Protein AF-A0A210PYS2-F1 (afdb_monomer_lite)

Organism: Mizuhopecten yessoensis (NCBI:txid6573)

Radius of gyration: 38.22 Å; chains: 1; bounding box: 106×31×120 Å

Secondary structure (DSSP, 8-state):
-----------------------HHHHHHHHHHHHHHHHHHHHHHHHHHHHHHHHHHHHHHHHHT------SSHHHHHHHHHHHHHHHHHHHHHHHHHTT-HHHHHHHHHHHHHHHHHHHHHHHHHHHH-HHHHHHHHT-----GGGHHHHHHHHHHHHHHHHHHHHHTS--

Sequence (172 aa):
MSEEEPVEREATVSNESSANSLTTEDALSLFSSRLESVLKRQKFGIFKEIDAKLQAHDELVAENSKSDFKNQFQSNEKQVKFNSDRIVELKRAVALVEEGNRQCATEKLEACVAALGERNKIVKIADRHGWDTVGGYLDDPIADDAEDSVRLRRAEARAIRSRKVKGTGRTE

Foldseek 3Di:
DDDDDDDDDPDPPPPPPPDPPCDPVNVVVVVVVVVVVVVVVVVVVVVVVVVVVVVVLVVLLVVLPDDPDDDPDVLVVVVSVLVSVLVSLLVVLVVCVVVVVPVVSVVSVVVSVVSVVVVVVLVVLCVVQNPQLSVQLVPDPDDDPVCSVVSSVRSSVVSVVVVVVVVVVPDD

pLDDT: mean 81.6, std 18.01, range [36.28, 97.75]

Structure (mmCIF, N/CA/C/O backbone):
data_AF-A0A210PYS2-F1
#
_entry.id   AF-A0A210PYS2-F1
#
loop_
_atom_site.group_PDB
_atom_site.id
_atom_site.type_symbol
_atom_site.label_atom_id
_atom_site.label_alt_id
_atom_site.label_comp_id
_atom_site.label_asym_id
_atom_site.label_entity_id
_atom_site.label_seq_id
_atom_site.pdbx_PDB_ins_code
_atom_site.Cartn_x
_atom_site.Cartn_y
_atom_site.Cartn_z
_atom_site.occupancy
_atom_site.B_iso_or_equiv
_atom_site.auth_seq_id
_atom_site.auth_comp_id
_atom_site.auth_asym_id
_atom_site.auth_atom_id
_atom_site.pdbx_PDB_model_num
ATOM 1 N N . MET A 1 1 ? -64.227 15.984 95.722 1.00 44.38 1 MET A N 1
ATOM 2 C CA . MET A 1 1 ? -64.125 15.598 94.302 1.00 44.38 1 MET A CA 1
ATOM 3 C C . MET A 1 1 ? -63.925 16.877 93.520 1.00 44.38 1 MET A C 1
ATOM 5 O O . MET A 1 1 ? -64.871 17.637 93.377 1.00 44.38 1 MET A O 1
ATOM 9 N N . SER A 1 2 ? -62.683 17.143 93.136 1.00 47.28 2 SER A N 1
ATOM 10 C CA . SER A 1 2 ? -62.308 18.180 92.176 1.00 47.28 2 SER A CA 1
ATOM 11 C C . SER A 1 2 ? -61.232 17.541 91.311 1.00 47.28 2 SER A C 1
ATOM 13 O O . SER A 1 2 ? -60.294 16.950 91.847 1.00 47.28 2 SER A O 1
ATOM 15 N N . GLU A 1 3 ? -61.508 17.534 90.016 1.00 42.75 3 GLU A N 1
ATOM 16 C CA . GLU A 1 3 ? -60.801 16.818 88.961 1.00 42.75 3 GLU A CA 1
ATOM 17 C C . GLU A 1 3 ? -59.448 17.465 88.636 1.00 42.75 3 GLU A C 1
ATOM 19 O O . GLU A 1 3 ? -59.190 18.622 88.970 1.00 42.75 3 GLU A O 1
ATOM 24 N N . GLU A 1 4 ? -58.582 16.647 88.044 1.00 47.41 4 GLU A N 1
ATOM 25 C CA . GLU A 1 4 ? -57.202 16.913 87.644 1.00 47.41 4 GLU A CA 1
ATOM 26 C C . GLU A 1 4 ? -57.071 18.009 86.573 1.00 47.41 4 GLU A C 1
ATOM 28 O O . GLU A 1 4 ? -57.917 18.127 85.694 1.00 47.41 4 GLU A O 1
ATOM 33 N N . GLU A 1 5 ? -55.916 18.677 86.539 1.00 46.53 5 GLU A N 1
ATOM 34 C CA . GLU A 1 5 ? -55.239 18.934 85.262 1.00 46.53 5 GLU A CA 1
ATOM 35 C C . GLU A 1 5 ? -53.773 18.483 85.374 1.00 46.53 5 GLU A C 1
ATOM 37 O O . GLU A 1 5 ? -53.036 19.001 86.222 1.00 46.53 5 GLU A O 1
ATOM 42 N N . PRO A 1 6 ? -53.309 17.529 84.547 1.00 46.69 6 PRO A N 1
ATOM 43 C CA . PRO A 1 6 ? -51.893 17.262 84.391 1.00 46.69 6 PRO A CA 1
ATOM 44 C C . PRO A 1 6 ? -51.321 18.177 83.302 1.00 46.69 6 PRO A C 1
ATOM 46 O O . PRO A 1 6 ? -51.793 18.222 82.171 1.00 46.69 6 PRO A O 1
ATOM 49 N N . VAL A 1 7 ? -50.256 18.895 83.650 1.00 51.31 7 VAL A N 1
ATOM 50 C CA . VAL A 1 7 ? -49.446 19.676 82.710 1.00 51.31 7 VAL A CA 1
ATOM 51 C C . VAL A 1 7 ? -48.726 18.710 81.764 1.00 51.31 7 VAL A C 1
ATOM 53 O O . VAL A 1 7 ? -47.736 18.082 82.150 1.00 51.31 7 VAL A O 1
ATOM 56 N N . GLU A 1 8 ? -49.203 18.591 80.525 1.00 43.38 8 GLU A N 1
ATOM 57 C CA . GLU A 1 8 ? -48.472 17.917 79.451 1.00 43.38 8 GLU A CA 1
ATOM 58 C C . GLU A 1 8 ? -47.222 18.734 79.100 1.00 43.38 8 GLU A C 1
ATOM 60 O O . GLU A 1 8 ? -47.281 19.848 78.580 1.00 43.38 8 GLU A O 1
ATOM 65 N N . ARG A 1 9 ? -46.051 18.181 79.426 1.00 47.97 9 ARG A N 1
ATOM 66 C CA . ARG A 1 9 ? -44.770 18.678 78.927 1.00 47.97 9 ARG A CA 1
ATOM 67 C C . ARG A 1 9 ? -44.599 18.169 77.501 1.00 47.97 9 ARG A C 1
ATOM 69 O O . ARG A 1 9 ? -44.377 16.975 77.309 1.00 47.97 9 ARG A O 1
ATOM 76 N N . GLU A 1 10 ? -44.656 19.072 76.527 1.00 43.66 10 GLU A N 1
ATOM 77 C CA . GLU A 1 10 ? -44.205 18.796 75.164 1.00 43.66 10 GLU A CA 1
ATOM 78 C C . GLU A 1 10 ? -42.731 18.371 75.202 1.00 43.66 10 GLU A C 1
ATOM 80 O O . GLU A 1 10 ? -41.823 19.168 75.447 1.00 43.66 10 GLU A O 1
ATOM 85 N N . ALA A 1 11 ? -42.489 17.079 74.988 1.00 42.66 11 ALA A N 1
ATOM 86 C CA . ALA A 1 11 ? -41.168 16.584 74.663 1.00 42.66 11 ALA A CA 1
ATOM 87 C C . ALA A 1 11 ? -40.847 17.048 73.240 1.00 42.66 11 ALA A C 1
ATOM 89 O O . ALA A 1 11 ? -41.311 16.467 72.258 1.00 42.66 11 ALA A O 1
ATOM 90 N N . THR A 1 12 ? -40.040 18.100 73.130 1.00 44.28 12 THR A N 1
ATOM 91 C CA . THR A 1 12 ? -39.340 18.442 71.897 1.00 44.28 12 THR A CA 1
ATOM 92 C C . THR A 1 12 ? -38.366 17.312 71.572 1.00 44.28 12 THR A C 1
ATOM 94 O O . THR A 1 12 ? -37.205 17.300 71.977 1.00 44.28 12 THR A O 1
ATOM 97 N N . VAL A 1 13 ? -38.854 16.309 70.843 1.00 43.25 13 VAL A N 1
ATOM 98 C CA . VAL A 1 13 ? -37.995 15.344 70.163 1.00 43.25 13 VAL A CA 1
ATOM 99 C C . VAL A 1 13 ? -37.402 16.075 68.968 1.00 43.25 13 VAL A C 1
ATOM 101 O O . VAL A 1 13 ? -37.969 16.102 67.876 1.00 43.25 13 VAL A O 1
ATOM 104 N N . SER A 1 14 ? -36.257 16.711 69.202 1.00 46.75 14 SER A N 1
ATOM 105 C CA . SER A 1 14 ? -35.332 17.121 68.153 1.00 46.75 14 SER A CA 1
ATOM 106 C C . SER A 1 14 ? -34.875 15.858 67.429 1.00 46.75 14 SER A C 1
ATOM 108 O O . SER A 1 14 ? -33.902 15.213 67.815 1.00 46.75 14 SER A O 1
ATOM 110 N N . ASN A 1 15 ? -35.637 15.451 66.416 1.00 48.78 15 ASN A N 1
ATOM 111 C CA . ASN A 1 15 ? -35.249 14.370 65.533 1.00 48.78 15 ASN A CA 1
ATOM 112 C C . ASN A 1 15 ? -34.166 14.921 64.603 1.00 48.78 15 ASN A C 1
ATOM 114 O O . ASN A 1 15 ? -34.457 15.463 63.537 1.00 48.78 15 ASN A O 1
ATOM 118 N N . GLU A 1 16 ? -32.911 14.815 65.037 1.00 52.03 16 GLU A N 1
ATOM 119 C CA . GLU A 1 16 ? -31.739 14.924 64.174 1.00 52.03 16 GLU A CA 1
ATOM 120 C C . GLU A 1 16 ? -31.751 13.756 63.175 1.00 52.03 16 GLU A C 1
ATOM 122 O O . GLU A 1 16 ? -30.951 12.824 63.243 1.00 52.03 16 GLU A O 1
ATOM 127 N N . SER A 1 17 ? -32.673 13.780 62.210 1.00 48.03 17 SER A N 1
ATOM 128 C CA . SER A 1 17 ? -32.525 12.973 61.008 1.00 48.03 17 SER A CA 1
ATOM 129 C C . SER A 1 17 ? -31.540 13.703 60.106 1.00 48.03 17 SER A C 1
ATOM 131 O O . SER A 1 17 ? -31.921 14.462 59.212 1.00 48.03 17 SER A O 1
ATOM 133 N N . SER A 1 18 ? -30.257 13.474 60.380 1.00 53.44 18 SER A N 1
ATOM 134 C CA . SER A 1 18 ? -29.151 13.681 59.449 1.00 53.44 18 SER A CA 1
ATOM 135 C C . SER A 1 18 ? -29.366 12.769 58.233 1.00 53.44 18 SER A C 1
ATOM 137 O O . SER A 1 18 ? -28.759 11.712 58.078 1.00 53.44 18 SER A O 1
ATOM 139 N N . ALA A 1 19 ? -30.343 13.127 57.406 1.00 54.53 19 ALA A N 1
ATOM 140 C CA . ALA A 1 19 ? -30.549 12.560 56.095 1.00 54.53 19 ALA A CA 1
ATOM 141 C C . ALA A 1 19 ? -29.813 13.491 55.139 1.00 54.53 19 ALA A C 1
ATOM 143 O O . ALA A 1 19 ? -30.296 14.579 54.833 1.00 54.53 19 ALA A O 1
ATOM 144 N N . ASN A 1 20 ? -28.620 13.077 54.708 1.00 63.84 20 ASN A N 1
ATOM 145 C CA . ASN A 1 20 ? -27.932 13.664 53.565 1.00 63.84 20 ASN A CA 1
ATOM 146 C C . ASN A 1 20 ? -28.890 13.632 52.363 1.00 63.84 20 ASN A C 1
ATOM 148 O O . ASN A 1 20 ? -28.969 12.635 51.645 1.00 63.84 20 ASN A O 1
ATOM 152 N N . SER A 1 21 ? -29.669 14.700 52.185 1.00 70.94 21 SER A N 1
ATOM 153 C CA . SER A 1 21 ? -30.527 14.895 51.026 1.00 70.94 21 SER A CA 1
ATOM 154 C C . SER A 1 21 ? -29.605 15.131 49.843 1.00 70.94 21 SER A C 1
ATOM 156 O O . SER A 1 21 ? -29.125 16.246 49.661 1.00 70.94 21 SER A O 1
ATOM 158 N N . LEU A 1 22 ? -29.327 14.069 49.084 1.00 77.19 22 LEU A N 1
ATOM 159 C CA . LEU A 1 22 ? -28.526 14.128 47.868 1.00 77.19 22 LEU A CA 1
ATOM 160 C C . LEU A 1 22 ? -29.072 15.253 46.984 1.00 77.19 22 LEU A C 1
ATOM 162 O O . LEU A 1 22 ? -30.218 15.191 46.526 1.00 77.19 22 LEU A O 1
ATOM 166 N N . THR A 1 23 ? -28.286 16.309 46.804 1.00 91.44 23 THR A N 1
ATOM 167 C CA . THR A 1 23 ? -28.742 17.469 46.047 1.00 91.44 23 THR A CA 1
ATOM 168 C C . THR A 1 23 ? -28.691 17.161 44.554 1.00 91.44 23 THR A C 1
ATOM 170 O O . THR A 1 23 ? -27.990 16.256 44.090 1.00 91.44 23 THR A O 1
ATOM 173 N N . THR A 1 24 ? -29.423 17.935 43.757 1.00 90.62 24 THR A N 1
ATOM 174 C CA . THR A 1 24 ? -29.302 17.876 42.295 1.00 90.62 24 THR A CA 1
ATOM 175 C C . THR A 1 24 ? -27.870 18.150 41.834 1.00 90.62 24 THR A C 1
ATOM 177 O O . THR A 1 24 ? -27.430 17.596 40.832 1.00 90.62 24 THR A O 1
ATOM 180 N N . GLU A 1 25 ? -27.128 18.970 42.579 1.00 92.62 25 GLU A N 1
ATOM 181 C CA . GLU A 1 25 ? -25.733 19.296 42.296 1.00 92.62 25 GLU A CA 1
ATOM 182 C C . GLU A 1 25 ? -24.797 18.111 42.574 1.00 92.62 25 GLU A C 1
ATOM 184 O O . GLU A 1 25 ? -23.953 17.790 41.733 1.00 92.62 25 GLU A O 1
ATOM 189 N N . ASP A 1 26 ? -25.028 17.365 43.659 1.00 92.38 26 ASP A N 1
ATOM 190 C CA . ASP A 1 26 ? -24.313 16.111 43.940 1.00 92.38 26 ASP A CA 1
ATOM 191 C C . ASP A 1 26 ? -24.550 15.070 42.836 1.00 92.38 26 ASP A C 1
ATOM 193 O O . ASP A 1 26 ? -23.617 14.398 42.383 1.00 92.38 26 ASP A O 1
ATOM 197 N N . ALA A 1 27 ? -25.791 14.962 42.351 1.00 92.00 27 ALA A N 1
ATOM 198 C CA . ALA A 1 27 ? -26.144 14.056 41.260 1.00 92.00 27 ALA A CA 1
ATOM 199 C C . ALA A 1 27 ? -25.459 14.441 39.932 1.00 92.00 27 ALA A C 1
ATOM 201 O O . ALA A 1 27 ? -24.939 13.568 39.229 1.00 92.00 27 ALA A O 1
ATOM 202 N N . LEU A 1 28 ? -25.407 15.736 39.596 1.00 94.69 28 LEU A N 1
ATOM 203 C CA . LEU A 1 28 ? -24.719 16.240 38.400 1.00 94.69 28 LEU A CA 1
ATOM 204 C C . LEU A 1 28 ? -23.197 16.076 38.488 1.00 94.69 28 LEU A C 1
ATOM 206 O O . LEU A 1 28 ? -22.558 15.727 37.490 1.00 94.69 28 LEU A O 1
ATOM 210 N N . SER A 1 29 ? -22.619 16.273 39.674 1.00 94.88 29 SER A N 1
ATOM 211 C CA . SER A 1 29 ? -21.196 16.042 39.934 1.00 94.88 29 SER A CA 1
ATOM 212 C C . SER A 1 29 ? -20.831 14.563 39.757 1.00 94.88 29 SER A C 1
ATOM 214 O O . SER A 1 29 ? -19.891 14.229 39.028 1.00 94.88 29 SER A O 1
ATOM 216 N N . LEU A 1 30 ? -21.636 13.653 40.321 1.00 95.31 30 LEU A N 1
ATOM 217 C CA . LEU A 1 30 ? -21.471 12.207 40.143 1.00 95.31 30 LEU A CA 1
ATOM 218 C C . LEU A 1 30 ? -21.595 11.787 38.674 1.00 95.31 30 LEU A C 1
ATOM 220 O O . LEU A 1 30 ? -20.777 10.999 38.191 1.00 95.31 30 LEU A O 1
ATOM 224 N N . PHE A 1 31 ? -22.585 12.321 37.953 1.00 96.19 31 PHE A N 1
ATOM 225 C CA . PHE A 1 31 ? -22.754 12.055 36.526 1.00 96.19 31 PHE A CA 1
ATOM 226 C C . PHE A 1 31 ? -21.550 12.541 35.713 1.00 96.19 31 PHE A C 1
ATOM 228 O O . PHE A 1 31 ? -21.011 11.776 34.913 1.00 96.19 31 PHE A O 1
ATOM 235 N N . SER A 1 32 ? -21.089 13.771 35.950 1.00 96.56 32 SER A N 1
ATOM 236 C CA . SER A 1 32 ? -19.946 14.357 35.240 1.00 96.56 32 SER A CA 1
ATOM 237 C C . SER A 1 32 ? -18.666 13.564 35.496 1.00 96.56 32 SER A C 1
ATOM 239 O O . SER A 1 32 ? -17.994 13.151 34.552 1.00 96.56 32 SER A O 1
ATOM 241 N N . SER A 1 33 ? -18.390 13.230 36.760 1.00 96.75 33 SER A N 1
ATOM 242 C CA . SER A 1 33 ? -17.255 12.382 37.146 1.00 96.75 33 SER A CA 1
ATOM 243 C C . SER A 1 33 ? -17.327 10.996 36.496 1.00 96.75 33 SER A C 1
ATOM 245 O O . SER A 1 33 ? -16.335 10.473 35.970 1.00 96.75 33 SER A O 1
ATOM 247 N N . ARG A 1 34 ? -18.523 10.391 36.455 1.00 96.88 34 ARG A N 1
ATOM 248 C CA . ARG A 1 34 ? -18.727 9.103 35.788 1.00 96.88 34 ARG A CA 1
ATOM 249 C C . ARG A 1 34 ? -18.502 9.205 34.281 1.00 96.88 34 ARG A C 1
ATOM 251 O O . ARG A 1 34 ? -17.853 8.318 33.721 1.00 96.88 34 ARG A O 1
ATOM 258 N N . LEU A 1 35 ? -19.008 10.256 33.642 1.00 97.44 35 LEU A N 1
ATOM 259 C CA . LEU A 1 35 ? -18.841 10.506 32.215 1.00 97.44 35 LEU A CA 1
ATOM 260 C C . LEU A 1 35 ? -17.361 10.698 31.868 1.00 97.44 35 LEU A C 1
ATOM 262 O O . LEU A 1 35 ? -16.852 10.003 30.990 1.00 97.44 35 LEU A O 1
ATOM 266 N N . GLU A 1 36 ? -16.644 11.546 32.606 1.00 97.75 36 GLU A N 1
ATOM 267 C CA . GLU A 1 36 ? -15.200 11.739 32.439 1.00 97.75 36 GLU A CA 1
ATOM 268 C C . GLU A 1 36 ? -14.426 10.431 32.608 1.00 97.75 36 GLU A C 1
ATOM 270 O O . GLU A 1 36 ? -13.536 10.122 31.812 1.00 97.75 36 GLU A O 1
ATOM 275 N N . SER A 1 37 ? -14.790 9.617 33.603 1.00 97.62 37 SER A N 1
ATOM 276 C CA . SER A 1 37 ? -14.168 8.311 33.833 1.00 97.62 37 SER A CA 1
ATOM 277 C C . SER A 1 37 ? -14.352 7.364 32.641 1.00 97.62 37 SER A C 1
ATOM 279 O O . SER A 1 37 ? -13.393 6.716 32.203 1.00 97.62 37 SER A O 1
ATOM 281 N N . VAL A 1 38 ? -15.565 7.297 32.081 1.00 97.56 38 VAL A N 1
ATOM 282 C CA . VAL A 1 38 ? -15.870 6.464 30.906 1.00 97.56 38 VAL A CA 1
ATOM 283 C C . VAL A 1 38 ? -15.143 6.983 29.668 1.00 97.56 38 VAL A C 1
ATOM 285 O O . VAL A 1 38 ? -14.495 6.193 28.979 1.00 97.56 38 VAL A O 1
ATOM 288 N N . LEU A 1 39 ? -15.170 8.295 29.424 1.00 97.25 39 LEU A N 1
ATOM 289 C CA . LEU A 1 39 ? -14.474 8.920 28.297 1.00 97.25 39 LEU A CA 1
ATOM 290 C C . LEU A 1 39 ? -12.963 8.698 28.381 1.00 97.25 39 LEU A C 1
ATOM 292 O O . LEU A 1 39 ? -12.339 8.309 27.394 1.00 97.25 39 LEU A O 1
ATOM 296 N N . LYS A 1 40 ? -12.364 8.864 29.565 1.00 97.12 40 LYS A N 1
ATOM 297 C CA . LYS A 1 40 ? -10.937 8.602 29.788 1.00 97.12 40 LYS A CA 1
ATOM 298 C C . LYS A 1 40 ? -10.587 7.142 29.511 1.00 97.12 40 LYS A C 1
ATOM 300 O O . LYS A 1 40 ? -9.561 6.867 28.890 1.00 97.12 40 LYS A O 1
ATOM 305 N N . ARG A 1 41 ? -11.444 6.209 29.935 1.00 97.00 41 ARG A N 1
ATOM 306 C CA . ARG A 1 41 ? -11.257 4.774 29.689 1.00 97.00 41 ARG A CA 1
ATOM 307 C C . ARG A 1 41 ? -11.353 4.431 28.205 1.00 97.00 41 ARG A C 1
ATOM 309 O O . ARG A 1 41 ? -10.490 3.713 27.710 1.00 97.00 41 ARG A O 1
ATOM 316 N N . GLN A 1 42 ? -12.358 4.950 27.501 1.00 97.12 42 GLN A N 1
ATOM 317 C CA . GLN A 1 42 ? -12.501 4.737 26.059 1.00 97.12 42 GLN A CA 1
ATOM 318 C C . GLN A 1 42 ? -11.332 5.344 25.286 1.00 97.12 42 GLN A C 1
ATOM 320 O O . GLN A 1 42 ? -10.735 4.661 24.462 1.00 97.12 42 GLN A O 1
ATOM 325 N N . LYS A 1 43 ? -10.944 6.582 25.617 1.00 97.06 43 LYS A N 1
ATOM 326 C CA . LYS A 1 43 ? -9.768 7.246 25.047 1.00 97.06 43 LYS A CA 1
ATOM 327 C C . LYS A 1 43 ? -8.522 6.375 25.204 1.00 97.06 43 LYS A C 1
ATOM 329 O O . LYS A 1 43 ? -7.826 6.130 24.227 1.00 97.06 43 LYS A O 1
ATOM 334 N N . PHE A 1 44 ? -8.268 5.867 26.410 1.00 96.56 44 PHE A N 1
ATOM 335 C CA . PHE A 1 44 ? -7.135 4.977 26.664 1.00 96.56 44 PHE A CA 1
ATOM 336 C C . PHE A 1 44 ? -7.213 3.672 25.858 1.00 96.56 44 PHE A C 1
ATOM 338 O O . PHE A 1 44 ? -6.206 3.242 25.304 1.00 96.56 44 PHE A O 1
ATOM 345 N N . GLY A 1 45 ? -8.400 3.064 25.757 1.00 96.88 45 GLY A N 1
ATOM 346 C CA . GLY A 1 45 ? -8.617 1.866 24.944 1.00 96.88 45 GLY A CA 1
ATOM 347 C C . GLY A 1 45 ? -8.293 2.091 23.466 1.00 96.88 45 GLY A C 1
ATOM 348 O O . GLY A 1 45 ? -7.548 1.308 22.887 1.00 96.88 45 GLY A O 1
ATOM 349 N N . ILE A 1 46 ? -8.772 3.202 22.898 1.00 95.94 46 ILE A N 1
ATOM 350 C CA . ILE A 1 46 ? -8.509 3.588 21.505 1.00 95.94 46 ILE A CA 1
ATOM 351 C C . ILE A 1 46 ? -7.010 3.807 21.276 1.00 95.94 46 ILE A C 1
ATOM 353 O O . ILE A 1 46 ? -6.460 3.265 20.323 1.00 95.94 46 ILE A O 1
ATOM 357 N N . PHE A 1 47 ? -6.328 4.552 22.155 1.00 96.44 47 PHE A N 1
ATOM 358 C CA . PHE A 1 47 ? -4.881 4.763 22.018 1.00 96.44 47 PHE A CA 1
ATOM 359 C C . PHE A 1 47 ? -4.103 3.453 22.068 1.00 96.44 47 PHE A C 1
ATOM 361 O O . PHE A 1 47 ? -3.241 3.228 21.226 1.00 96.44 47 PHE A O 1
ATOM 368 N N . LYS A 1 48 ? -4.451 2.561 22.999 1.00 96.50 48 LYS A N 1
ATOM 369 C CA . LYS A 1 48 ? -3.803 1.254 23.109 1.00 96.50 48 LYS A CA 1
ATOM 370 C C . LYS A 1 48 ? -3.995 0.408 21.845 1.00 96.50 48 LYS A C 1
ATOM 372 O O . LYS A 1 48 ? -3.064 -0.273 21.429 1.00 96.50 48 LYS A O 1
ATOM 377 N N . GLU A 1 49 ? -5.185 0.434 21.245 1.00 94.31 49 GLU A N 1
ATOM 378 C CA . GLU A 1 49 ? -5.449 -0.283 19.993 1.00 94.31 49 GLU A CA 1
ATOM 379 C C . GLU A 1 49 ? -4.660 0.314 18.819 1.00 94.31 49 GLU A C 1
ATOM 381 O O . GLU A 1 49 ? -4.061 -0.430 18.042 1.00 94.31 49 GLU A O 1
ATOM 386 N N . ILE A 1 50 ? -4.612 1.646 18.710 1.00 93.38 50 ILE A N 1
ATOM 387 C CA . ILE A 1 50 ? -3.828 2.339 17.679 1.00 93.38 50 ILE A CA 1
ATOM 388 C C . ILE A 1 50 ? -2.341 1.997 17.815 1.00 93.38 50 ILE A C 1
ATOM 390 O O . ILE A 1 50 ? -1.721 1.618 16.821 1.00 93.38 50 ILE A O 1
ATOM 394 N N . ASP A 1 51 ? -1.785 2.067 19.026 1.00 95.69 51 ASP A N 1
ATOM 395 C CA . ASP A 1 51 ? -0.381 1.733 19.285 1.00 95.69 51 ASP A CA 1
ATOM 396 C C . ASP A 1 51 ? -0.074 0.278 18.909 1.00 95.69 51 ASP A C 1
ATOM 398 O O . ASP A 1 51 ? 0.927 0.012 18.246 1.00 95.69 51 ASP A O 1
ATOM 402 N N . ALA A 1 52 ? -0.960 -0.665 19.249 1.00 94.06 52 ALA A N 1
ATOM 403 C CA . ALA A 1 52 ? -0.799 -2.068 18.866 1.00 94.06 52 ALA A CA 1
ATOM 404 C C . ALA A 1 52 ? -0.823 -2.258 17.337 1.00 94.06 52 ALA A C 1
ATOM 406 O O . ALA A 1 52 ? 0.006 -2.981 16.783 1.00 94.06 52 ALA A O 1
ATOM 407 N N . LYS A 1 53 ? -1.731 -1.571 16.630 1.00 91.31 53 LYS A N 1
ATOM 408 C CA . LYS A 1 53 ? -1.816 -1.616 15.158 1.00 91.31 53 LYS A CA 1
ATOM 409 C C . LYS A 1 53 ? -0.620 -0.946 14.472 1.00 91.31 53 LYS A C 1
ATOM 411 O O . LYS A 1 53 ? -0.258 -1.347 13.360 1.00 91.31 53 LYS A O 1
ATOM 416 N N . LEU A 1 54 ? -0.009 0.061 15.097 1.00 92.00 54 LEU A N 1
ATOM 417 C CA . LEU A 1 54 ? 1.239 0.672 14.629 1.00 92.00 54 LEU A CA 1
ATOM 418 C C . LEU A 1 54 ? 2.428 -0.266 14.845 1.00 92.00 54 LEU A C 1
ATOM 420 O O . LEU A 1 54 ? 3.161 -0.522 13.900 1.00 92.00 54 LEU A O 1
ATOM 424 N N . GLN A 1 55 ? 2.563 -0.875 16.022 1.00 94.50 55 GLN A N 1
ATOM 425 C CA . GLN A 1 55 ? 3.625 -1.855 16.280 1.00 94.50 55 GLN A CA 1
ATOM 426 C C . GLN A 1 55 ? 3.550 -3.044 15.315 1.00 94.50 55 GLN A C 1
ATOM 428 O O . GLN A 1 55 ? 4.545 -3.386 14.680 1.00 94.50 55 GLN A O 1
ATOM 433 N N . ALA A 1 56 ? 2.351 -3.592 15.096 1.00 92.62 56 ALA A N 1
ATOM 434 C CA . ALA A 1 56 ? 2.141 -4.645 14.105 1.00 92.62 56 ALA A CA 1
ATOM 435 C C . ALA A 1 56 ? 2.490 -4.193 12.670 1.00 92.62 56 ALA A C 1
ATOM 437 O O . ALA A 1 56 ? 2.891 -5.008 11.841 1.00 92.62 56 ALA A O 1
ATOM 438 N N . HIS A 1 57 ? 2.356 -2.898 12.340 1.00 91.00 57 HIS A N 1
ATOM 439 C CA . HIS A 1 57 ? 2.867 -2.365 11.070 1.00 91.00 57 HIS A CA 1
ATOM 440 C C . HIS A 1 57 ? 4.375 -2.512 10.970 1.00 91.00 57 HIS A C 1
ATOM 442 O O . HIS A 1 57 ? 4.887 -3.017 9.974 1.00 91.00 57 HIS A O 1
ATOM 448 N N . ASP A 1 58 ? 5.061 -2.007 11.988 1.00 92.00 58 ASP A N 1
ATOM 449 C CA . ASP A 1 58 ? 6.498 -1.824 11.964 1.00 92.00 58 ASP A CA 1
ATOM 450 C C . ASP A 1 58 ? 7.185 -3.187 11.988 1.00 92.00 58 ASP A C 1
ATOM 452 O O . ASP A 1 58 ? 8.177 -3.390 11.290 1.00 92.00 58 ASP A O 1
ATOM 456 N N . GLU A 1 59 ? 6.591 -4.161 12.680 1.00 93.88 59 GLU A N 1
ATOM 457 C CA . GLU A 1 59 ? 6.991 -5.566 12.626 1.00 93.88 59 GLU A CA 1
ATOM 458 C C . GLU A 1 59 ? 6.855 -6.158 11.220 1.00 93.88 59 GLU A C 1
ATOM 460 O O . GLU A 1 59 ? 7.802 -6.777 10.733 1.00 93.88 59 GLU A O 1
ATOM 465 N N . LEU A 1 60 ? 5.730 -5.931 10.531 1.00 92.56 60 LEU A N 1
ATOM 466 C CA . LEU A 1 60 ? 5.543 -6.393 9.151 1.00 92.56 60 LEU A CA 1
ATOM 467 C C . LEU A 1 60 ? 6.551 -5.751 8.191 1.00 92.56 60 LEU A C 1
ATOM 469 O O . LEU A 1 60 ? 7.104 -6.437 7.329 1.00 92.56 60 LEU A O 1
ATOM 473 N N . VAL A 1 61 ? 6.809 -4.450 8.336 1.00 91.12 61 VAL A N 1
ATOM 474 C CA . VAL A 1 61 ? 7.806 -3.726 7.533 1.00 91.12 61 VAL A CA 1
ATOM 475 C C . VAL A 1 61 ? 9.208 -4.261 7.807 1.00 91.12 61 VAL A C 1
ATOM 477 O O . VAL A 1 61 ? 9.963 -4.514 6.865 1.00 91.12 61 VAL A O 1
ATOM 480 N N . ALA A 1 62 ? 9.556 -4.466 9.077 1.00 90.38 62 ALA A N 1
ATOM 481 C CA . ALA A 1 62 ? 10.853 -4.983 9.484 1.00 90.38 62 ALA A CA 1
ATOM 482 C C . ALA A 1 62 ? 11.060 -6.416 8.992 1.00 90.38 62 ALA A C 1
ATOM 484 O O . ALA A 1 62 ? 12.103 -6.713 8.418 1.00 90.38 62 ALA A O 1
ATOM 485 N N . GLU A 1 63 ? 10.074 -7.298 9.166 1.00 90.56 63 GLU A N 1
ATOM 486 C CA . GLU A 1 63 ? 10.108 -8.672 8.660 1.00 90.56 63 GLU A CA 1
ATOM 487 C C . GLU A 1 63 ? 10.345 -8.698 7.150 1.00 90.56 63 GLU A C 1
ATOM 489 O O . GLU A 1 63 ? 11.215 -9.416 6.663 1.00 90.56 63 GLU A O 1
ATOM 494 N N . ASN A 1 64 ? 9.612 -7.869 6.416 1.00 87.44 64 ASN A N 1
ATOM 495 C CA . ASN A 1 64 ? 9.630 -7.868 4.961 1.00 87.44 64 ASN A CA 1
ATOM 496 C C . ASN A 1 64 ? 10.846 -7.140 4.352 1.00 87.44 64 ASN A C 1
ATOM 498 O O . ASN A 1 64 ? 11.101 -7.245 3.153 1.00 87.44 64 ASN A O 1
ATOM 502 N N . SER A 1 65 ? 11.601 -6.418 5.183 1.00 83.31 65 SER A N 1
ATOM 503 C CA . SER A 1 65 ? 12.854 -5.746 4.816 1.00 83.31 65 SER A CA 1
ATOM 504 C C . SER A 1 65 ? 14.100 -6.571 5.169 1.00 83.31 65 SER A C 1
ATOM 506 O O . SER A 1 65 ? 15.218 -6.153 4.865 1.00 83.31 65 SER A O 1
ATOM 508 N N . LYS A 1 66 ? 13.943 -7.741 5.807 1.00 80.75 66 LYS A N 1
ATOM 509 C CA . LYS A 1 66 ? 15.056 -8.649 6.117 1.00 80.75 66 LYS A CA 1
ATOM 510 C C . LYS A 1 66 ? 15.559 -9.306 4.835 1.00 80.75 66 LYS A C 1
ATOM 512 O O . LYS A 1 66 ? 15.033 -10.324 4.392 1.00 80.75 66 LYS A O 1
ATOM 517 N N . SER A 1 67 ? 16.610 -8.742 4.252 1.00 79.56 67 SER A N 1
ATOM 518 C CA . SER A 1 67 ? 17.389 -9.423 3.224 1.00 79.56 67 SER A CA 1
ATOM 519 C C . SER A 1 67 ? 18.852 -9.009 3.290 1.00 79.56 67 SER A C 1
ATOM 521 O O . SER A 1 67 ? 19.157 -7.822 3.197 1.00 79.56 67 SER A O 1
ATOM 523 N N . ASP A 1 68 ? 19.752 -9.988 3.324 1.00 79.06 68 ASP A N 1
ATOM 524 C CA . ASP A 1 68 ? 21.196 -9.752 3.173 1.00 79.06 68 ASP A CA 1
ATOM 525 C C . ASP A 1 68 ? 21.595 -9.533 1.701 1.00 79.06 68 ASP A C 1
ATOM 527 O O . ASP A 1 68 ? 22.752 -9.269 1.367 1.00 79.06 68 ASP A O 1
ATOM 531 N N . PHE A 1 69 ? 20.628 -9.650 0.787 1.00 84.62 69 PHE A N 1
ATOM 532 C CA . PHE A 1 69 ? 20.852 -9.514 -0.639 1.00 84.62 69 PHE A CA 1
ATOM 533 C C . PHE A 1 69 ? 21.029 -8.047 -1.039 1.00 84.62 69 PHE A C 1
ATOM 535 O O . PHE A 1 69 ? 20.100 -7.240 -0.980 1.00 84.62 69 PHE A O 1
ATOM 542 N N . LYS A 1 70 ? 22.221 -7.707 -1.533 1.00 87.81 70 LYS A N 1
ATOM 543 C CA . LYS A 1 70 ? 22.505 -6.384 -2.087 1.00 87.81 70 LYS A CA 1
ATOM 544 C C . LYS A 1 70 ? 22.219 -6.357 -3.586 1.00 87.81 70 LYS A C 1
ATOM 546 O O . LYS A 1 70 ? 22.914 -6.994 -4.377 1.00 87.81 70 LYS A O 1
ATOM 551 N N . ASN A 1 71 ? 21.227 -5.563 -3.981 1.00 88.38 71 ASN A N 1
ATOM 552 C CA . ASN A 1 71 ? 20.938 -5.319 -5.390 1.00 88.38 71 ASN A CA 1
ATOM 553 C C . ASN A 1 71 ? 22.144 -4.669 -6.087 1.00 88.38 71 ASN A C 1
ATOM 555 O O . ASN A 1 71 ? 22.670 -3.657 -5.628 1.00 88.38 71 ASN A O 1
ATOM 559 N N . GLN A 1 72 ? 22.562 -5.233 -7.222 1.00 89.50 72 GLN A N 1
ATOM 560 C CA . GLN A 1 72 ? 23.653 -4.674 -8.033 1.00 89.50 72 GLN A CA 1
ATOM 561 C C . GLN A 1 72 ? 23.236 -3.397 -8.773 1.00 89.50 72 GLN A C 1
ATOM 563 O O . GLN A 1 72 ? 24.058 -2.519 -9.021 1.00 89.50 72 GLN A O 1
ATOM 568 N N . PHE A 1 73 ? 21.951 -3.290 -9.119 1.00 87.38 73 PHE A N 1
ATOM 569 C CA . PHE A 1 73 ? 21.392 -2.174 -9.871 1.00 87.38 73 PHE A CA 1
ATOM 570 C C . PHE A 1 73 ? 20.336 -1.447 -9.040 1.00 87.38 73 PHE A C 1
ATOM 572 O O . PHE A 1 73 ? 19.405 -2.070 -8.526 1.00 87.38 73 PHE A O 1
ATOM 579 N N . GLN A 1 74 ? 20.427 -0.117 -8.986 1.00 87.12 74 GLN A N 1
ATOM 580 C CA . GLN A 1 74 ? 19.458 0.735 -8.286 1.00 87.12 74 GLN A CA 1
ATOM 581 C C . GLN A 1 74 ? 18.026 0.562 -8.830 1.00 87.12 74 GLN A C 1
ATOM 583 O O . GLN A 1 74 ? 17.048 0.696 -8.096 1.00 87.12 74 GLN A O 1
ATOM 588 N N . SER A 1 75 ? 17.874 0.240 -10.120 1.00 87.19 75 SER A N 1
ATOM 589 C CA . SER A 1 75 ? 16.571 -0.074 -10.718 1.00 87.19 75 SER A CA 1
ATOM 590 C C . SER A 1 75 ? 15.914 -1.286 -10.059 1.00 87.19 75 SER A C 1
ATOM 592 O O . SER A 1 75 ? 14.712 -1.250 -9.803 1.00 87.19 75 SER A O 1
ATOM 594 N N . ASN A 1 76 ? 16.698 -2.321 -9.750 1.00 90.19 76 ASN A N 1
ATOM 595 C CA . ASN A 1 76 ? 16.220 -3.547 -9.114 1.00 90.19 76 ASN A CA 1
ATOM 596 C C . ASN A 1 76 ? 15.910 -3.307 -7.639 1.00 90.19 76 ASN A C 1
ATOM 598 O O . ASN A 1 76 ? 14.883 -3.771 -7.159 1.00 90.19 76 ASN A O 1
ATOM 602 N N . GLU A 1 77 ? 16.716 -2.498 -6.952 1.00 91.00 77 GLU A N 1
ATOM 603 C CA . GLU A 1 77 ? 16.415 -2.051 -5.588 1.00 91.00 77 GLU A CA 1
ATOM 604 C C . GLU A 1 77 ? 15.049 -1.352 -5.509 1.00 91.00 77 GLU A C 1
ATOM 606 O O . GLU A 1 77 ? 14.220 -1.683 -4.662 1.00 91.00 77 GLU A O 1
ATOM 611 N N . LYS A 1 78 ? 14.752 -0.462 -6.467 1.00 90.00 78 LYS A N 1
ATOM 612 C CA . LYS A 1 78 ? 13.436 0.188 -6.589 1.00 90.00 78 LYS A CA 1
ATOM 613 C C . LYS A 1 78 ? 12.295 -0.790 -6.906 1.00 90.00 78 LYS A C 1
ATOM 615 O O . LYS A 1 78 ? 11.147 -0.484 -6.577 1.00 90.00 78 LYS A O 1
ATOM 620 N N . GLN A 1 79 ? 12.564 -1.920 -7.567 1.00 90.94 79 GLN A N 1
ATOM 621 C CA . GLN A 1 79 ? 11.547 -2.956 -7.804 1.00 90.94 79 GLN A CA 1
ATOM 622 C C . GLN A 1 79 ? 11.284 -3.769 -6.544 1.00 90.94 79 GLN A C 1
ATOM 624 O O . GLN A 1 79 ? 10.130 -3.935 -6.159 1.00 90.94 79 GLN A O 1
ATOM 629 N N . VAL A 1 80 ? 12.352 -4.228 -5.889 1.00 91.88 80 VAL A N 1
ATOM 630 C CA . VAL A 1 80 ? 12.260 -5.000 -4.649 1.00 91.88 80 VAL A CA 1
ATOM 631 C C . VAL A 1 80 ? 11.529 -4.185 -3.594 1.00 91.88 80 VAL A C 1
ATOM 633 O O . VAL A 1 80 ? 10.534 -4.668 -3.071 1.00 91.88 80 VAL A O 1
ATOM 636 N N . LYS A 1 81 ? 11.920 -2.922 -3.376 1.00 91.94 81 LYS A N 1
ATOM 637 C CA . LYS A 1 81 ? 11.239 -2.041 -2.420 1.00 91.94 81 LYS A CA 1
ATOM 638 C C . LYS A 1 81 ? 9.743 -1.911 -2.710 1.00 91.94 81 LYS A C 1
ATOM 640 O O . LYS A 1 81 ? 8.931 -2.093 -1.816 1.00 91.94 81 LYS A O 1
ATOM 645 N N . PHE A 1 82 ? 9.369 -1.650 -3.963 1.00 94.12 82 PHE A N 1
ATOM 646 C CA . PHE A 1 82 ? 7.958 -1.529 -4.326 1.00 94.12 82 PHE A CA 1
ATOM 647 C C . PHE A 1 82 ? 7.172 -2.813 -4.046 1.00 94.12 82 PHE A C 1
ATOM 649 O O . PHE A 1 82 ? 6.088 -2.751 -3.469 1.00 94.12 82 PHE A O 1
ATOM 656 N N . ASN A 1 83 ? 7.718 -3.968 -4.430 1.00 94.62 83 ASN A N 1
ATOM 657 C CA . ASN A 1 83 ? 7.080 -5.258 -4.179 1.00 94.62 83 ASN A CA 1
ATOM 658 C C . ASN A 1 83 ? 6.972 -5.533 -2.677 1.00 94.62 83 ASN A C 1
ATOM 660 O O . ASN A 1 83 ? 5.923 -5.972 -2.212 1.00 94.62 83 ASN A O 1
ATOM 664 N N . SER A 1 84 ? 8.022 -5.219 -1.919 1.00 93.75 84 SER A N 1
ATOM 665 C CA . SER A 1 84 ? 8.023 -5.314 -0.467 1.00 93.75 84 SER A CA 1
ATOM 666 C C . SER A 1 84 ? 6.904 -4.460 0.142 1.00 93.75 84 SER A C 1
ATOM 668 O O . SER A 1 84 ? 6.077 -4.983 0.889 1.00 93.75 84 SER A O 1
ATOM 670 N N . ASP A 1 85 ? 6.788 -3.191 -0.245 1.00 93.50 85 ASP A N 1
ATOM 671 C CA . ASP A 1 85 ? 5.726 -2.306 0.245 1.00 93.50 85 ASP A CA 1
ATOM 672 C C . ASP A 1 85 ? 4.324 -2.865 -0.090 1.00 93.50 85 ASP A C 1
ATOM 674 O O . ASP A 1 85 ? 3.418 -2.825 0.745 1.00 93.50 85 ASP A O 1
ATOM 678 N N . ARG A 1 86 ? 4.137 -3.455 -1.285 1.00 95.81 86 ARG A N 1
ATOM 679 C CA . ARG A 1 86 ? 2.870 -4.118 -1.662 1.00 95.81 86 ARG A CA 1
ATOM 680 C C . ARG A 1 86 ? 2.563 -5.336 -0.798 1.00 95.81 86 ARG A C 1
ATOM 682 O O . ARG A 1 86 ? 1.410 -5.521 -0.419 1.00 95.81 86 ARG A O 1
ATOM 689 N N . ILE A 1 87 ? 3.562 -6.156 -0.471 1.00 95.19 87 ILE A N 1
ATOM 690 C CA . ILE A 1 87 ? 3.375 -7.329 0.396 1.00 95.19 87 ILE A CA 1
ATOM 691 C C . ILE A 1 87 ? 2.885 -6.897 1.781 1.00 95.19 87 ILE A C 1
ATOM 693 O O . ILE A 1 87 ? 1.946 -7.500 2.300 1.00 95.19 87 ILE A O 1
ATOM 697 N N . VAL A 1 88 ? 3.466 -5.842 2.363 1.00 95.50 88 VAL A N 1
ATOM 698 C CA . VAL A 1 88 ? 3.026 -5.313 3.666 1.00 95.50 88 VAL A CA 1
ATOM 699 C C . VAL A 1 88 ? 1.569 -4.856 3.603 1.00 95.50 88 VAL A C 1
ATOM 701 O O . VAL A 1 88 ? 0.770 -5.220 4.468 1.00 95.50 88 VAL A O 1
ATOM 704 N N . GLU A 1 89 ? 1.189 -4.107 2.569 1.00 95.25 89 GLU A N 1
ATOM 705 C CA . GLU A 1 89 ? -0.194 -3.645 2.419 1.00 95.25 89 GLU A CA 1
ATOM 706 C C . GLU A 1 89 ? -1.193 -4.781 2.186 1.00 95.25 89 GLU A C 1
ATOM 708 O O . GLU A 1 89 ? -2.291 -4.749 2.742 1.00 95.25 89 GLU A O 1
ATOM 713 N N . LEU A 1 90 ? -0.811 -5.815 1.434 1.00 96.81 90 LEU A N 1
ATOM 714 C CA . LEU A 1 90 ? -1.642 -7.004 1.250 1.00 96.81 90 LEU A CA 1
ATOM 715 C C . LEU A 1 90 ? -1.806 -7.789 2.557 1.00 96.81 90 LEU A C 1
ATOM 717 O O . LEU A 1 90 ? -2.931 -8.152 2.895 1.00 96.81 90 LEU A O 1
ATOM 721 N N . LYS A 1 91 ? -0.733 -7.988 3.337 1.00 96.25 91 LYS A N 1
ATOM 722 C CA . LYS A 1 91 ? -0.821 -8.610 4.673 1.00 96.25 91 LYS A CA 1
ATOM 723 C C . LYS A 1 91 ? -1.757 -7.820 5.599 1.00 96.25 91 LYS A C 1
ATOM 725 O O . LYS A 1 91 ? -2.541 -8.411 6.334 1.00 96.25 91 LYS A O 1
ATOM 730 N N . ARG A 1 92 ? -1.740 -6.485 5.519 1.00 94.69 92 ARG A N 1
ATOM 731 C CA . ARG A 1 92 ? -2.686 -5.626 6.254 1.00 94.69 92 ARG A CA 1
ATOM 732 C C . ARG A 1 92 ? -4.124 -5.776 5.788 1.00 94.69 92 ARG A C 1
ATOM 734 O O . ARG A 1 92 ? -5.021 -5.817 6.621 1.00 94.69 92 ARG A O 1
ATOM 741 N N . ALA A 1 93 ? -4.349 -5.849 4.480 1.00 96.69 93 ALA A N 1
ATOM 742 C CA . ALA A 1 93 ? -5.681 -6.091 3.943 1.00 96.69 93 ALA A CA 1
ATOM 743 C C . ALA A 1 93 ? -6.236 -7.439 4.431 1.00 96.69 93 ALA A C 1
ATOM 745 O O . ALA A 1 93 ? -7.401 -7.499 4.809 1.00 96.69 93 ALA A O 1
ATOM 746 N N . VAL A 1 94 ? -5.400 -8.483 4.506 1.00 96.31 94 VAL A N 1
ATOM 747 C CA . VAL A 1 94 ? -5.777 -9.784 5.088 1.00 96.31 94 VAL A CA 1
ATOM 748 C C . VAL A 1 94 ? -6.204 -9.632 6.551 1.00 96.31 94 VAL A C 1
ATOM 750 O O . VAL A 1 94 ? -7.310 -10.044 6.889 1.00 96.31 94 VAL A O 1
ATOM 753 N N . ALA A 1 95 ? -5.407 -8.958 7.387 1.00 94.88 95 ALA A N 1
ATOM 754 C CA . ALA A 1 95 ? -5.769 -8.717 8.788 1.00 94.88 95 ALA A CA 1
ATOM 755 C C . ALA A 1 95 ? -7.095 -7.939 8.931 1.00 94.88 95 ALA A C 1
ATOM 757 O O . ALA A 1 95 ? -7.940 -8.286 9.749 1.00 94.88 95 ALA A O 1
ATOM 758 N N . LEU A 1 96 ? -7.335 -6.929 8.086 1.00 95.25 96 LEU A N 1
ATOM 759 C CA . LEU A 1 96 ? -8.597 -6.175 8.085 1.00 95.25 96 LEU A CA 1
ATOM 760 C C . LEU A 1 96 ? -9.806 -7.042 7.701 1.00 95.25 96 LEU A C 1
ATOM 762 O O . LEU A 1 96 ? -10.899 -6.827 8.225 1.00 95.25 96 LEU A O 1
ATOM 766 N N . VAL A 1 97 ? -9.628 -8.019 6.806 1.00 96.50 97 VAL A N 1
ATOM 767 C CA . VAL A 1 97 ? -10.675 -9.001 6.483 1.00 96.50 97 VAL A CA 1
ATOM 76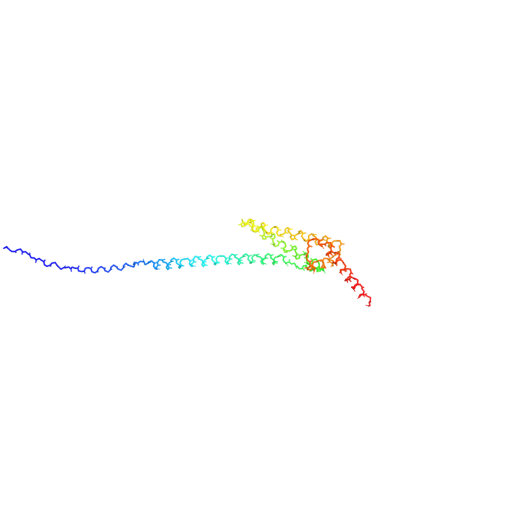8 C C . VAL A 1 97 ? -10.971 -9.892 7.690 1.00 96.50 97 VAL A C 1
ATOM 770 O O . VAL A 1 97 ? -12.143 -10.115 7.990 1.00 96.50 97 VAL A O 1
ATOM 773 N N . GLU A 1 98 ? -9.940 -10.360 8.396 1.00 95.00 98 GLU A N 1
ATOM 774 C CA . GLU A 1 98 ? -10.076 -11.184 9.608 1.00 95.00 98 GLU A CA 1
ATOM 775 C C . GLU A 1 98 ? -10.750 -10.421 10.761 1.00 95.00 98 GLU A C 1
ATOM 777 O O . GLU A 1 98 ? -11.579 -10.984 11.473 1.00 95.00 98 GLU A O 1
ATOM 782 N N . GLU A 1 99 ? -10.478 -9.119 10.891 1.00 94.00 99 GLU A N 1
ATOM 783 C CA . GLU A 1 99 ? -11.145 -8.208 11.837 1.00 94.00 99 GLU A CA 1
ATOM 784 C C . GLU A 1 99 ? -12.609 -7.893 11.454 1.00 94.00 99 GLU A C 1
ATOM 786 O O . GLU A 1 99 ? -13.318 -7.214 12.197 1.00 94.00 99 GLU A O 1
ATOM 791 N N . GLY A 1 100 ? -13.081 -8.342 10.285 1.00 95.88 100 GLY A N 1
ATOM 792 C CA . GLY A 1 100 ? -14.414 -8.019 9.765 1.00 95.88 100 GLY A CA 1
ATOM 793 C C . GLY A 1 100 ? -14.543 -6.595 9.208 1.00 95.88 100 GLY A C 1
ATOM 794 O O . GLY A 1 100 ? -15.636 -6.180 8.814 1.00 95.88 100 GLY A O 1
ATOM 795 N N . ASN A 1 101 ? -13.441 -5.847 9.106 1.00 95.19 101 ASN A N 1
ATOM 796 C CA . ASN A 1 101 ? -13.408 -4.497 8.550 1.00 95.19 101 ASN A CA 1
ATOM 797 C C . ASN A 1 101 ? -13.301 -4.529 7.015 1.00 95.19 101 ASN A C 1
ATOM 799 O O . ASN A 1 101 ? -12.288 -4.172 6.402 1.00 95.19 101 ASN A O 1
ATOM 803 N N . ARG A 1 102 ? -14.391 -4.969 6.378 1.00 95.69 102 ARG A N 1
ATOM 804 C CA . ARG A 1 102 ? -14.458 -5.162 4.923 1.00 95.69 102 ARG A CA 1
ATOM 805 C C . ARG A 1 102 ? -14.227 -3.872 4.131 1.00 95.69 102 ARG A C 1
ATOM 807 O O . ARG A 1 102 ? -13.622 -3.925 3.063 1.00 95.69 102 ARG A O 1
ATOM 814 N N . GLN A 1 103 ? -14.699 -2.736 4.644 1.00 97.12 103 GLN A N 1
ATOM 815 C CA . GLN A 1 103 ? -14.571 -1.447 3.966 1.00 97.12 103 GLN A CA 1
ATOM 816 C C . GLN A 1 103 ? -13.099 -1.033 3.854 1.00 97.12 103 GLN A C 1
ATOM 818 O O . GLN A 1 103 ? -12.593 -0.878 2.744 1.00 97.12 103 GLN A O 1
ATOM 823 N N . CYS A 1 104 ? -12.375 -0.969 4.978 1.00 94.62 104 CYS A N 1
ATOM 824 C CA . CYS A 1 104 ? -10.956 -0.610 4.953 1.00 94.62 104 CYS A CA 1
ATOM 825 C C . CYS A 1 104 ? -10.108 -1.644 4.197 1.00 94.62 104 CYS A C 1
ATOM 827 O O . CYS A 1 104 ? -9.137 -1.274 3.536 1.00 94.62 104 CYS A O 1
ATOM 829 N N . ALA A 1 105 ? -10.460 -2.935 4.262 1.00 97.00 105 ALA A N 1
ATOM 830 C CA . ALA A 1 105 ? -9.787 -3.960 3.464 1.00 97.00 105 ALA A CA 1
ATOM 831 C C . ALA A 1 105 ? -9.941 -3.699 1.957 1.00 97.00 105 ALA A C 1
ATOM 833 O O . ALA A 1 105 ? -8.961 -3.772 1.217 1.00 97.00 105 ALA A O 1
ATOM 834 N N . THR A 1 106 ? -11.153 -3.357 1.512 1.00 97.69 106 THR A N 1
ATOM 835 C CA . THR A 1 106 ? -11.448 -3.068 0.101 1.00 97.69 106 THR A CA 1
ATOM 836 C C . THR A 1 106 ? -10.655 -1.858 -0.385 1.00 97.69 106 THR A C 1
ATOM 838 O O . THR A 1 106 ? -9.963 -1.959 -1.393 1.00 97.69 106 THR A O 1
ATOM 841 N N . GLU A 1 107 ? -10.639 -0.767 0.385 1.00 96.81 107 GLU A N 1
ATOM 842 C CA . GLU A 1 107 ? -9.857 0.438 0.065 1.00 96.81 107 GLU A CA 1
ATOM 843 C C . GLU A 1 107 ? -8.358 0.133 -0.102 1.00 96.81 107 GLU A C 1
ATOM 845 O O . GLU A 1 107 ? -7.708 0.616 -1.032 1.00 96.81 107 GLU A O 1
ATOM 850 N N . LYS A 1 108 ? -7.792 -0.713 0.771 1.00 95.44 108 LYS A N 1
ATOM 851 C CA . LYS A 1 108 ? -6.387 -1.137 0.662 1.00 95.44 108 LYS A CA 1
ATOM 852 C C . LYS A 1 108 ? -6.128 -1.993 -0.573 1.00 95.44 108 LYS A C 1
ATOM 854 O O . LYS A 1 108 ? -5.101 -1.817 -1.229 1.00 95.44 108 LYS A O 1
ATOM 859 N N . LEU A 1 109 ? -7.042 -2.900 -0.909 1.00 97.75 109 LEU A N 1
ATOM 860 C CA . LEU A 1 109 ? -6.918 -3.738 -2.101 1.00 97.75 109 LEU A CA 1
ATOM 861 C C . LEU A 1 109 ? -7.007 -2.909 -3.386 1.00 97.75 109 LEU A C 1
ATOM 863 O O . LEU A 1 109 ? -6.177 -3.093 -4.275 1.00 97.75 109 LEU A O 1
ATOM 867 N N . GLU A 1 110 ? -7.942 -1.965 -3.469 1.00 97.69 110 GLU A N 1
ATOM 868 C CA . GLU A 1 110 ? -8.081 -1.062 -4.618 1.00 97.69 110 GLU A CA 1
ATOM 869 C C . GLU A 1 110 ? -6.831 -0.195 -4.813 1.00 97.69 110 GLU A C 1
ATOM 871 O O . GLU A 1 110 ? -6.305 -0.109 -5.927 1.00 97.69 110 GLU A O 1
ATOM 876 N N . ALA A 1 111 ? -6.282 0.361 -3.727 1.00 95.75 111 ALA A N 1
ATOM 877 C CA . ALA A 1 111 ? -5.017 1.093 -3.770 1.00 95.75 111 ALA A CA 1
ATOM 878 C C . ALA A 1 111 ? -3.854 0.213 -4.270 1.00 95.75 111 ALA A C 1
ATOM 880 O O . ALA A 1 111 ? -3.051 0.647 -5.101 1.00 95.75 111 ALA A O 1
ATOM 881 N N . CYS A 1 112 ? -3.785 -1.048 -3.826 1.00 96.38 112 CYS A N 1
ATOM 882 C CA . CYS A 1 112 ? -2.811 -2.020 -4.326 1.00 96.38 112 CYS A CA 1
ATOM 883 C C . CYS A 1 112 ? -2.978 -2.310 -5.823 1.00 96.38 112 CYS A C 1
ATOM 885 O O . CYS A 1 112 ? -1.977 -2.343 -6.542 1.00 96.38 112 CYS A O 1
ATOM 887 N N . VAL A 1 113 ? -4.210 -2.493 -6.305 1.00 97.19 113 VAL A N 1
ATOM 888 C CA . VAL A 1 113 ? -4.496 -2.724 -7.731 1.00 97.19 113 VAL A CA 1
ATOM 889 C C . VAL A 1 113 ? -4.055 -1.527 -8.572 1.00 97.19 113 VAL A C 1
ATOM 891 O O . VAL A 1 113 ? -3.353 -1.715 -9.568 1.00 97.19 113 VAL A O 1
ATOM 894 N N . ALA A 1 114 ? -4.391 -0.305 -8.153 1.00 94.75 114 ALA A N 1
ATOM 895 C CA . ALA A 1 114 ? -3.979 0.915 -8.846 1.00 94.75 114 ALA A CA 1
ATOM 896 C C . ALA A 1 114 ? -2.445 1.047 -8.903 1.00 94.75 114 ALA A C 1
ATOM 898 O O . ALA A 1 114 ? -1.873 1.265 -9.974 1.00 94.75 114 ALA A O 1
ATOM 899 N N . ALA A 1 115 ? -1.765 0.828 -7.773 1.00 94.25 115 ALA A N 1
ATOM 900 C CA . ALA A 1 115 ? -0.306 0.888 -7.693 1.00 94.25 115 ALA A CA 1
ATOM 901 C C . ALA A 1 115 ? 0.375 -0.162 -8.590 1.00 94.25 115 ALA A C 1
ATOM 903 O O . ALA A 1 115 ? 1.369 0.137 -9.257 1.00 94.25 115 ALA A O 1
ATOM 904 N N . LEU A 1 116 ? -0.153 -1.390 -8.630 1.00 95.50 116 LEU A N 1
ATOM 905 C CA . LEU A 1 116 ? 0.339 -2.449 -9.517 1.00 95.50 116 LEU A CA 1
ATOM 906 C C . LEU A 1 116 ? 0.083 -2.122 -10.993 1.00 95.50 116 LEU A C 1
ATOM 908 O O . LEU A 1 116 ? 0.940 -2.394 -11.834 1.00 95.50 116 LEU A O 1
ATOM 912 N N . GLY A 1 117 ? -1.056 -1.504 -11.311 1.00 92.75 117 GLY A N 1
ATOM 913 C CA . GLY A 1 117 ? -1.369 -1.012 -12.652 1.00 92.75 117 GLY A CA 1
ATOM 914 C C . GLY A 1 117 ? -0.327 -0.014 -13.158 1.00 92.75 117 GLY A C 1
ATOM 915 O O . GLY A 1 117 ? 0.266 -0.227 -14.221 1.00 92.75 117 GLY A O 1
ATOM 916 N N . GLU A 1 118 ? -0.030 1.017 -12.363 1.00 91.25 118 GLU A N 1
ATOM 917 C CA . GLU A 1 118 ? 1.001 2.005 -12.707 1.00 91.25 118 GLU A CA 1
ATOM 918 C C . GLU A 1 118 ? 2.392 1.364 -12.778 1.00 91.25 118 GLU A C 1
ATOM 920 O O . GLU A 1 118 ? 3.174 1.625 -13.696 1.00 91.25 118 GLU A O 1
ATOM 925 N N . ARG A 1 119 ? 2.705 0.432 -11.871 1.00 93.19 119 ARG A N 1
ATOM 926 C CA . ARG A 1 119 ? 3.985 -0.283 -11.926 1.00 93.19 119 ARG A CA 1
ATOM 927 C C . ARG A 1 119 ? 4.133 -1.108 -13.203 1.00 93.19 119 ARG A C 1
ATOM 929 O O . ARG A 1 119 ? 5.205 -1.093 -13.806 1.00 93.19 119 ARG A O 1
ATOM 936 N N . ASN A 1 120 ? 3.081 -1.786 -13.650 1.00 92.69 120 ASN A N 1
ATOM 937 C CA . ASN A 1 120 ? 3.108 -2.545 -14.900 1.00 92.69 120 ASN A CA 1
ATOM 938 C C . ASN A 1 120 ? 3.364 -1.636 -16.109 1.00 92.69 120 ASN A C 1
ATOM 940 O O . ASN A 1 120 ? 4.071 -2.033 -17.037 1.00 92.69 120 ASN A O 1
ATOM 944 N N . LYS A 1 121 ? 2.842 -0.404 -16.099 1.00 89.94 121 LYS A N 1
ATOM 945 C CA . LYS A 1 121 ? 3.158 0.611 -17.114 1.00 89.94 121 LYS A CA 1
ATOM 946 C C . LYS A 1 121 ? 4.644 0.978 -17.095 1.00 89.94 121 LYS A C 1
ATOM 948 O O . LYS A 1 121 ? 5.292 0.946 -18.141 1.00 89.94 121 LYS A O 1
ATOM 953 N N . ILE A 1 122 ? 5.209 1.225 -15.913 1.00 90.44 122 ILE A N 1
ATOM 954 C CA . ILE A 1 122 ? 6.642 1.511 -15.738 1.00 90.44 122 ILE A CA 1
ATOM 955 C C . ILE A 1 122 ? 7.517 0.365 -16.265 1.00 90.44 122 ILE A C 1
ATOM 957 O O . ILE A 1 122 ? 8.494 0.614 -16.971 1.00 90.44 122 ILE A O 1
ATOM 961 N N . VAL A 1 123 ? 7.166 -0.888 -15.964 1.00 91.00 123 VAL A N 1
ATOM 962 C CA . VAL A 1 123 ? 7.911 -2.064 -16.444 1.00 91.00 123 VAL A CA 1
ATOM 963 C C . VAL A 1 123 ? 7.859 -2.166 -17.969 1.00 91.00 123 VAL A C 1
ATOM 965 O O . VAL A 1 123 ? 8.891 -2.409 -18.586 1.00 91.00 123 VAL A O 1
ATOM 968 N N . LYS A 1 124 ? 6.707 -1.899 -18.599 1.00 90.50 124 LYS A N 1
ATOM 969 C CA . LYS A 1 124 ? 6.593 -1.856 -20.071 1.00 90.50 124 LYS A CA 1
ATOM 970 C C . LYS A 1 124 ? 7.483 -0.774 -20.695 1.00 90.50 124 LYS A C 1
ATOM 972 O O . LYS A 1 124 ? 8.086 -1.006 -21.740 1.00 90.50 124 LYS A O 1
ATOM 977 N N . ILE A 1 125 ? 7.587 0.398 -20.061 1.00 87.19 125 ILE A N 1
ATOM 978 C CA . ILE A 1 125 ? 8.504 1.462 -20.504 1.00 87.19 125 ILE A CA 1
ATOM 979 C C . ILE A 1 125 ? 9.958 1.002 -20.358 1.00 87.19 125 ILE A C 1
ATOM 981 O O . ILE A 1 125 ? 10.754 1.204 -21.275 1.00 87.19 125 ILE A O 1
ATOM 985 N N . ALA A 1 126 ? 10.304 0.370 -19.235 1.00 90.62 126 ALA A N 1
ATOM 986 C CA . ALA A 1 126 ? 11.646 -0.154 -18.998 1.00 90.62 126 ALA A CA 1
ATOM 987 C C . ALA A 1 126 ? 12.040 -1.226 -20.022 1.00 90.62 126 ALA A C 1
ATOM 989 O O . ALA A 1 126 ? 13.158 -1.193 -20.526 1.00 90.62 126 ALA A O 1
ATOM 990 N N . ASP A 1 127 ? 11.125 -2.140 -20.344 1.00 91.00 127 ASP A N 1
ATOM 991 C CA . ASP A 1 127 ? 11.335 -3.213 -21.319 1.00 91.00 127 ASP A CA 1
ATOM 992 C C . ASP A 1 127 ? 11.657 -2.652 -22.713 1.00 91.00 127 ASP A C 1
ATOM 994 O O . ASP A 1 127 ? 12.607 -3.077 -23.366 1.00 91.00 127 ASP A O 1
ATOM 998 N N . ARG A 1 128 ? 10.930 -1.610 -23.137 1.00 88.94 128 ARG A N 1
ATOM 999 C CA . ARG A 1 128 ? 11.112 -1.009 -24.465 1.00 88.94 128 ARG A CA 1
ATOM 1000 C C . ARG A 1 128 ? 12.247 0.018 -24.542 1.00 88.94 128 ARG A C 1
ATOM 1002 O O . ARG A 1 128 ? 12.905 0.118 -25.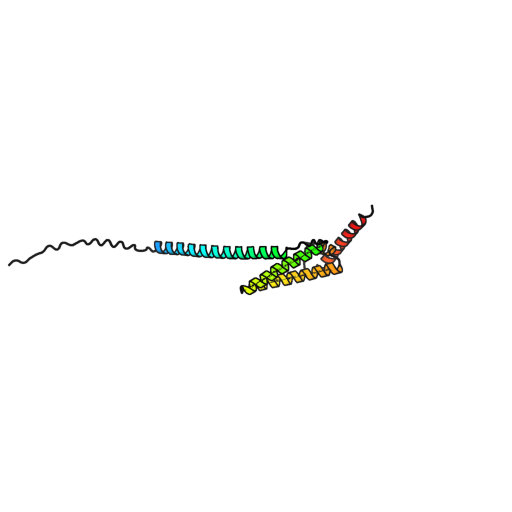575 1.00 88.94 128 ARG A O 1
ATOM 1009 N N . HIS A 1 129 ? 12.464 0.808 -23.490 1.00 86.69 129 HIS A N 1
ATOM 1010 C CA . HIS A 1 129 ? 13.327 2.001 -23.534 1.00 86.69 129 HIS A CA 1
ATOM 1011 C C . HIS A 1 129 ? 14.435 2.024 -22.471 1.00 86.69 129 HIS A C 1
ATOM 1013 O O . HIS A 1 129 ? 15.230 2.972 -22.424 1.00 86.69 129 HIS A O 1
ATOM 1019 N N . GLY A 1 130 ? 14.508 1.002 -21.621 1.00 88.56 130 GLY A N 1
ATOM 1020 C CA . GLY A 1 130 ? 15.466 0.883 -20.528 1.00 88.56 130 GLY A CA 1
ATOM 1021 C C . GLY A 1 130 ? 15.095 1.682 -19.273 1.00 88.56 130 GLY A C 1
ATOM 1022 O O . GLY A 1 130 ? 14.343 2.658 -19.304 1.00 88.56 130 GLY A O 1
ATOM 1023 N N . TRP A 1 131 ? 15.691 1.290 -18.143 1.00 89.31 131 TRP A N 1
ATOM 1024 C CA . TRP A 1 131 ? 15.471 1.919 -16.833 1.00 89.31 131 TRP A CA 1
ATOM 1025 C C . TRP A 1 131 ? 15.940 3.380 -16.744 1.00 89.31 131 TRP A C 1
ATOM 1027 O O . TRP A 1 131 ? 15.385 4.145 -15.958 1.00 89.31 131 TRP A O 1
ATOM 1037 N N . ASP A 1 132 ? 16.902 3.796 -17.574 1.00 86.19 132 ASP A N 1
ATOM 1038 C C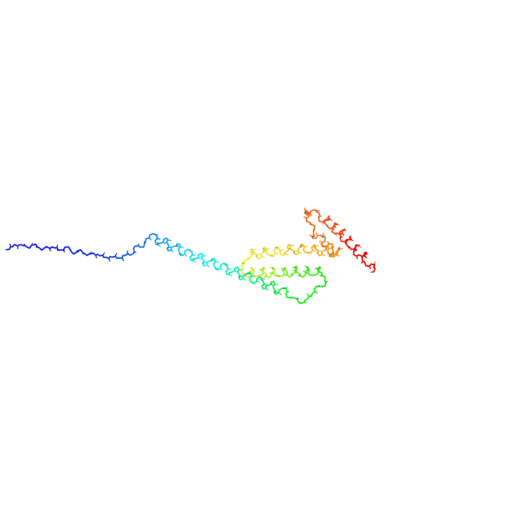A . ASP A 1 132 ? 17.318 5.205 -17.665 1.00 86.19 132 ASP A CA 1
ATOM 1039 C C . ASP A 1 132 ? 16.160 6.106 -18.128 1.00 86.19 132 ASP A C 1
ATOM 1041 O O . ASP A 1 132 ? 15.971 7.211 -17.619 1.00 86.19 132 ASP A O 1
ATOM 1045 N N . THR A 1 133 ? 15.359 5.618 -19.081 1.00 85.19 133 THR A N 1
ATOM 1046 C CA . THR A 1 133 ? 14.189 6.331 -19.607 1.00 85.19 133 THR A CA 1
ATOM 1047 C C . THR A 1 133 ? 13.084 6.402 -18.560 1.00 85.19 133 THR A C 1
ATOM 1049 O O . THR A 1 133 ? 12.442 7.438 -18.422 1.00 85.19 133 THR A O 1
ATOM 1052 N N . VAL A 1 134 ? 12.905 5.347 -17.760 1.00 86.12 134 VAL A N 1
ATOM 1053 C CA . VAL A 1 134 ? 11.960 5.357 -16.633 1.00 86.12 134 VAL A CA 1
ATOM 1054 C C . VAL A 1 134 ? 12.283 6.468 -15.637 1.00 86.12 134 VAL A C 1
ATOM 1056 O O . VAL A 1 134 ? 11.362 7.148 -15.195 1.00 86.12 134 VAL A O 1
ATOM 1059 N N . GLY A 1 135 ? 13.561 6.688 -15.308 1.00 80.31 135 GLY A N 1
ATOM 1060 C CA . GLY A 1 135 ? 13.959 7.790 -14.424 1.00 80.31 135 GLY A CA 1
ATOM 1061 C C . GLY A 1 135 ? 13.474 9.140 -14.956 1.00 80.31 135 GLY A C 1
ATOM 1062 O O . GLY A 1 135 ? 12.730 9.845 -14.286 1.00 80.31 135 GLY A O 1
ATOM 1063 N N . GLY A 1 136 ? 13.776 9.429 -16.225 1.00 78.56 136 GLY A N 1
ATOM 1064 C CA . GLY A 1 136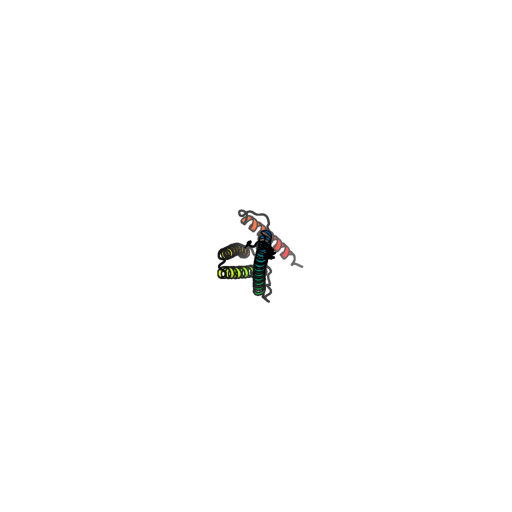 ? 13.314 10.654 -16.875 1.00 78.56 136 GLY A CA 1
ATOM 1065 C C . GLY A 1 136 ? 11.797 10.740 -17.058 1.00 78.56 136 GLY A C 1
ATOM 1066 O O . GLY A 1 136 ? 11.282 11.847 -17.178 1.00 78.56 136 GLY A O 1
ATOM 1067 N N . TYR A 1 137 ? 11.087 9.613 -17.117 1.00 80.75 137 TYR A N 1
ATOM 1068 C CA . TYR A 1 137 ? 9.627 9.584 -17.174 1.00 80.75 137 TYR A CA 1
ATOM 1069 C C . TYR A 1 137 ? 9.048 9.957 -15.806 1.00 80.75 137 TYR A C 1
ATOM 1071 O O . TYR A 1 137 ? 8.238 10.872 -15.733 1.00 80.75 137 TYR A O 1
ATOM 1079 N N . LEU A 1 138 ? 9.506 9.334 -14.718 1.00 79.12 138 LEU A N 1
ATOM 1080 C CA . LEU A 1 138 ? 8.992 9.589 -13.367 1.00 79.12 138 LEU A CA 1
ATOM 1081 C C . LEU A 1 138 ? 9.286 11.009 -12.857 1.00 79.12 138 LEU A C 1
ATOM 1083 O O . LEU A 1 138 ? 8.442 11.564 -12.162 1.00 79.12 138 LEU A O 1
ATOM 1087 N N . ASP A 1 139 ? 10.411 11.608 -13.251 1.00 68.88 139 ASP A N 1
ATOM 1088 C CA . ASP A 1 139 ? 10.863 12.921 -12.762 1.00 68.88 139 ASP A CA 1
ATOM 1089 C C . ASP A 1 139 ? 10.184 14.140 -13.437 1.00 68.88 139 ASP A C 1
ATOM 1091 O O . ASP A 1 139 ? 10.532 15.271 -13.108 1.00 68.88 139 ASP A O 1
ATOM 1095 N N . ASP A 1 140 ? 9.259 13.961 -14.393 1.00 61.06 140 ASP A N 1
ATOM 1096 C CA . ASP A 1 140 ? 8.598 15.074 -15.110 1.00 61.06 140 ASP A CA 1
ATOM 1097 C C . ASP A 1 140 ? 7.332 15.564 -14.355 1.00 61.06 140 ASP A C 1
ATOM 1099 O O . ASP A 1 140 ? 6.359 14.809 -14.283 1.00 61.06 140 ASP A O 1
ATOM 1103 N N . PRO A 1 141 ? 7.317 16.789 -13.776 1.00 53.22 141 PRO A N 1
ATOM 1104 C CA . PRO A 1 141 ? 6.258 17.265 -12.877 1.00 53.22 141 PRO A CA 1
ATOM 1105 C C . PRO A 1 141 ? 5.084 17.981 -13.576 1.00 53.22 141 PRO A C 1
ATOM 1107 O O . PRO A 1 141 ? 4.215 18.521 -12.895 1.00 53.22 141 PRO A O 1
ATOM 1110 N N . ILE A 1 142 ? 5.052 18.043 -14.912 1.00 47.44 142 ILE A N 1
ATOM 1111 C CA . ILE A 1 142 ? 4.032 18.784 -15.676 1.00 47.44 142 ILE A CA 1
ATOM 1112 C C . ILE A 1 142 ? 2.974 17.789 -16.185 1.00 47.44 142 ILE A C 1
ATOM 1114 O O . ILE A 1 142 ? 3.307 16.873 -16.936 1.00 47.44 142 ILE A O 1
ATOM 1118 N N . ALA A 1 143 ? 1.724 17.941 -15.731 1.00 41.34 143 ALA A N 1
ATOM 1119 C CA . ALA A 1 143 ? 0.650 16.948 -15.843 1.00 41.34 143 ALA A CA 1
ATOM 1120 C C . ALA A 1 143 ? -0.478 17.346 -16.816 1.00 41.34 143 ALA A C 1
ATOM 1122 O O . ALA A 1 143 ? -1.007 18.449 -16.710 1.00 41.34 143 ALA A O 1
ATOM 1123 N N . ASP A 1 144 ? -0.849 16.410 -17.703 1.00 41.38 144 ASP A N 1
ATOM 1124 C CA . ASP A 1 144 ? -2.223 15.909 -17.913 1.00 41.38 144 ASP A CA 1
ATOM 1125 C C . ASP A 1 144 ? -2.190 14.596 -18.737 1.00 41.38 144 ASP A C 1
ATOM 1127 O O . ASP A 1 144 ? -1.295 14.388 -19.564 1.00 41.38 144 ASP A O 1
ATOM 1131 N N . ASP A 1 145 ? -3.159 13.697 -18.517 1.00 52.66 145 ASP A N 1
ATOM 1132 C CA . ASP A 1 145 ? -3.185 12.300 -19.013 1.00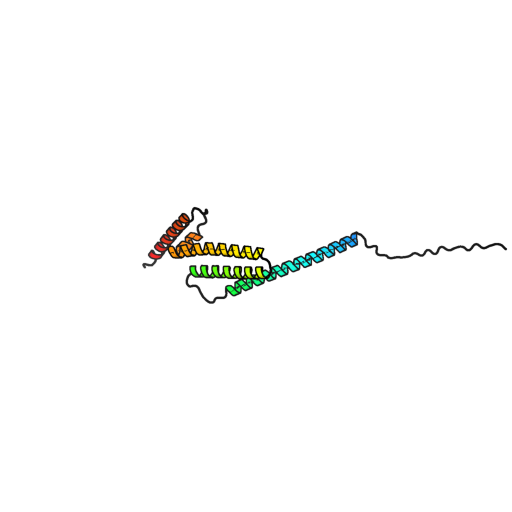 52.66 145 ASP A CA 1
ATOM 1133 C C . ASP A 1 145 ? -3.079 12.144 -20.549 1.00 52.66 145 ASP A C 1
ATOM 1135 O O . ASP A 1 145 ? -2.672 11.094 -21.056 1.00 52.66 145 ASP A O 1
ATOM 1139 N N . ALA A 1 146 ? -3.390 13.197 -21.313 1.00 53.34 146 ALA A N 1
ATOM 1140 C CA . ALA A 1 146 ? -3.267 13.226 -22.774 1.00 53.34 146 ALA A CA 1
ATOM 1141 C C . ALA A 1 146 ? -1.809 13.354 -23.278 1.00 53.34 146 ALA A C 1
ATOM 1143 O O . ALA A 1 146 ? -1.531 13.086 -24.452 1.00 53.34 146 ALA A O 1
ATOM 1144 N N . GLU A 1 147 ? -0.854 13.720 -22.416 1.00 62.19 147 GLU A N 1
ATOM 1145 C CA . GLU A 1 147 ? 0.545 13.980 -22.792 1.00 62.19 147 GLU A CA 1
ATOM 1146 C C . GLU A 1 147 ? 1.508 12.819 -22.503 1.00 62.19 147 GLU A C 1
ATOM 1148 O O . GLU A 1 147 ? 2.723 12.954 -22.658 1.00 62.19 147 GLU A O 1
ATOM 1153 N N . ASP A 1 148 ? 1.003 11.638 -22.156 1.00 69.31 148 ASP A N 1
ATOM 1154 C CA . ASP A 1 148 ? 1.836 10.497 -21.759 1.00 69.31 148 ASP A CA 1
ATOM 1155 C C . ASP A 1 148 ? 2.852 10.081 -22.851 1.00 69.31 148 ASP A C 1
ATOM 1157 O O . ASP A 1 148 ? 4.018 9.776 -22.585 1.00 69.31 148 ASP A O 1
ATOM 1161 N N . SER A 1 149 ? 2.451 10.198 -24.123 1.00 63.78 149 SER A N 1
ATOM 1162 C CA . SER A 1 149 ? 3.332 9.984 -25.283 1.00 63.78 149 SER A CA 1
ATOM 1163 C C . SER A 1 149 ? 4.393 11.081 -25.468 1.00 63.78 149 SER A C 1
ATOM 1165 O O . SER A 1 149 ? 5.467 10.835 -26.027 1.00 63.78 149 SER A O 1
ATOM 1167 N N . VAL A 1 150 ? 4.105 12.311 -25.037 1.00 72.38 150 VAL A N 1
ATOM 1168 C CA . VAL A 1 150 ? 5.043 13.443 -25.057 1.00 72.38 150 VAL A CA 1
ATOM 1169 C C . VAL A 1 150 ? 6.045 13.286 -23.916 1.00 72.38 150 VAL A C 1
ATOM 1171 O O . VAL A 1 150 ? 7.250 13.438 -24.138 1.00 72.38 150 VAL A O 1
ATOM 1174 N N . ARG A 1 151 ? 5.569 12.893 -22.731 1.00 74.88 151 ARG A N 1
ATOM 1175 C CA . ARG A 1 151 ? 6.382 12.572 -21.553 1.00 74.88 151 ARG A CA 1
ATOM 1176 C C . ARG A 1 151 ? 7.389 11.469 -21.857 1.00 74.88 151 ARG A C 1
ATOM 1178 O O . ARG A 1 151 ? 8.582 11.645 -21.606 1.00 74.88 151 ARG A O 1
ATOM 1185 N N . LEU A 1 152 ? 6.940 10.378 -22.480 1.00 76.31 152 LEU A N 1
ATOM 1186 C CA . LEU A 1 152 ? 7.822 9.280 -22.872 1.00 76.31 152 LEU A CA 1
ATOM 1187 C C . LEU A 1 152 ? 8.885 9.732 -23.888 1.00 76.31 152 LEU A C 1
ATOM 1189 O O . LEU A 1 152 ? 10.074 9.515 -23.661 1.00 76.31 152 LEU A O 1
ATOM 1193 N N . ARG A 1 153 ? 8.499 10.467 -24.941 1.00 78.12 153 ARG A N 1
ATOM 1194 C CA . ARG A 1 153 ? 9.456 11.008 -25.930 1.00 78.12 153 ARG A CA 1
ATOM 1195 C C . ARG A 1 153 ? 10.499 11.940 -25.305 1.00 78.12 153 ARG A C 1
ATOM 1197 O O . ARG A 1 153 ? 11.676 11.885 -25.665 1.00 78.12 153 ARG A O 1
ATOM 1204 N N . ARG A 1 154 ? 10.099 12.794 -24.355 1.00 80.62 154 ARG A N 1
ATOM 1205 C CA . ARG A 1 154 ? 11.031 13.668 -23.617 1.00 80.62 154 ARG A CA 1
ATOM 1206 C C . ARG A 1 154 ? 11.988 12.855 -22.752 1.00 80.62 154 ARG A C 1
ATOM 1208 O O . ARG A 1 154 ? 13.193 13.119 -22.771 1.00 80.62 154 ARG A O 1
ATOM 1215 N N . ALA A 1 155 ? 11.471 11.864 -22.032 1.00 80.94 155 ALA A N 1
ATOM 1216 C CA . ALA A 1 155 ? 12.267 10.971 -21.204 1.00 80.94 155 ALA A CA 1
ATOM 1217 C C . ALA A 1 155 ? 13.300 10.190 -22.032 1.00 80.94 155 ALA A C 1
ATOM 1219 O O . ALA A 1 155 ? 14.477 10.164 -21.669 1.00 80.94 155 ALA A O 1
ATOM 1220 N N . GLU A 1 156 ? 12.900 9.648 -23.185 1.00 80.06 156 GLU A N 1
ATOM 1221 C CA . GLU A 1 156 ? 13.803 8.976 -24.126 1.00 80.06 156 GLU A CA 1
ATOM 1222 C C . GLU A 1 156 ? 14.911 9.917 -24.609 1.00 80.06 156 GLU A C 1
ATOM 1224 O O . GLU A 1 156 ? 16.094 9.578 -24.548 1.00 80.06 156 GLU A O 1
ATOM 1229 N N . ALA A 1 157 ? 14.553 11.133 -25.033 1.00 79.12 157 ALA A N 1
ATOM 1230 C CA . ALA A 1 157 ? 15.520 12.123 -25.502 1.00 79.12 157 ALA A CA 1
ATOM 1231 C C . ALA A 1 157 ? 16.508 12.556 -24.403 1.00 79.12 157 ALA A C 1
ATOM 1233 O O . ALA A 1 157 ? 17.666 12.870 -24.701 1.00 79.12 157 ALA A O 1
ATOM 1234 N N . ARG A 1 158 ? 16.074 12.600 -23.134 1.00 81.31 158 ARG A N 1
ATOM 1235 C CA . ARG A 1 158 ? 16.955 12.837 -21.976 1.00 81.31 158 ARG A CA 1
ATOM 1236 C C . ARG A 1 158 ? 17.890 11.646 -21.758 1.00 81.31 158 ARG A C 1
ATOM 1238 O O . ARG A 1 158 ? 19.102 11.841 -21.708 1.00 81.31 158 ARG A O 1
ATOM 1245 N N . ALA A 1 159 ? 17.360 10.424 -21.736 1.00 81.06 159 ALA A N 1
ATOM 1246 C CA . ALA A 1 159 ? 18.148 9.210 -21.539 1.00 81.06 159 ALA A CA 1
ATOM 1247 C C . ALA A 1 159 ? 19.206 9.004 -22.641 1.00 81.06 159 ALA A C 1
ATOM 1249 O O . ALA A 1 159 ? 20.358 8.687 -22.341 1.00 81.06 159 ALA A O 1
ATOM 1250 N N . ILE A 1 160 ? 18.862 9.254 -23.911 1.00 80.12 160 ILE A N 1
ATOM 1251 C CA . ILE A 1 160 ? 19.807 9.205 -25.042 1.00 80.12 160 ILE A CA 1
ATOM 1252 C C . ILE A 1 160 ? 20.950 10.209 -24.846 1.00 80.12 160 ILE A C 1
ATOM 1254 O O . ILE A 1 160 ? 22.117 9.848 -25.016 1.00 80.12 160 ILE A O 1
ATOM 1258 N N . ARG A 1 161 ? 20.639 11.452 -24.449 1.00 79.25 161 ARG A N 1
ATOM 1259 C CA . ARG A 1 161 ? 21.656 12.475 -24.159 1.00 79.25 161 ARG A CA 1
ATOM 1260 C C . ARG A 1 161 ? 22.577 12.046 -23.017 1.00 79.25 161 ARG A C 1
ATOM 1262 O O . ARG A 1 161 ? 23.794 12.097 -23.177 1.00 79.25 161 ARG A O 1
ATOM 1269 N N . SER A 1 162 ? 22.019 11.547 -21.916 1.00 76.12 162 SER A N 1
ATOM 1270 C CA . SER A 1 162 ? 22.798 11.070 -20.768 1.00 76.12 162 SER A CA 1
ATOM 1271 C C . SER A 1 162 ? 23.706 9.886 -21.118 1.00 76.12 162 SER A C 1
ATOM 1273 O O . SER A 1 162 ? 24.855 9.850 -20.675 1.00 76.12 162 SER A O 1
ATOM 1275 N N . ARG A 1 163 ? 23.240 8.940 -21.947 1.00 76.50 163 ARG A N 1
ATOM 1276 C CA . ARG A 1 163 ? 24.070 7.823 -22.432 1.00 76.50 163 ARG A CA 1
ATOM 1277 C C . ARG A 1 163 ? 25.216 8.300 -23.323 1.00 76.50 163 ARG A C 1
ATOM 1279 O O . ARG A 1 163 ? 26.333 7.814 -23.172 1.00 76.50 163 ARG A O 1
ATOM 1286 N N . LYS A 1 164 ? 24.967 9.276 -24.204 1.00 71.50 164 LYS A N 1
ATOM 1287 C CA . LYS A 1 164 ? 25.992 9.830 -25.102 1.00 71.50 164 LYS A CA 1
ATOM 1288 C C . LYS A 1 164 ? 27.105 10.546 -24.328 1.00 71.50 164 LYS A C 1
ATOM 1290 O O . LYS A 1 164 ? 28.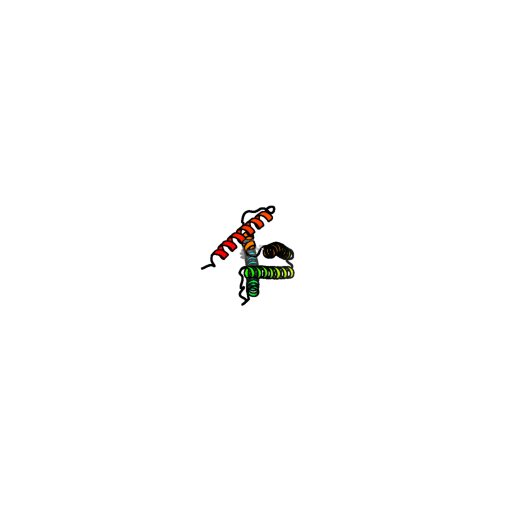269 10.296 -24.607 1.00 71.50 164 LYS A O 1
ATOM 1295 N N . VAL A 1 165 ? 26.753 11.333 -23.306 1.00 70.94 165 VAL A N 1
ATOM 1296 C CA . VAL A 1 165 ? 27.719 12.010 -22.415 1.00 70.94 165 VAL A CA 1
ATOM 1297 C C . VAL A 1 165 ? 28.554 11.006 -21.607 1.00 70.94 165 VAL A C 1
ATOM 1299 O O . VAL A 1 165 ? 29.767 11.166 -21.496 1.00 70.94 165 VAL A O 1
ATOM 1302 N N . LYS A 1 166 ? 27.935 9.938 -21.082 1.00 65.31 166 LYS A N 1
ATOM 1303 C CA . LYS A 1 166 ? 28.658 8.871 -20.361 1.00 65.31 166 LYS A CA 1
ATOM 1304 C C . LYS A 1 166 ? 29.582 8.049 -21.270 1.00 65.31 166 LYS A C 1
ATOM 1306 O O . LYS A 1 166 ? 30.605 7.565 -20.800 1.00 65.31 166 LYS A O 1
ATOM 1311 N N . GLY A 1 167 ? 29.233 7.885 -22.547 1.00 56.56 167 GLY A N 1
ATOM 1312 C CA . GLY A 1 167 ? 30.052 7.172 -23.533 1.00 56.56 167 GLY A CA 1
ATOM 1313 C C . GLY A 1 167 ? 31.302 7.939 -23.974 1.00 56.56 167 GLY A C 1
ATOM 1314 O O . GLY A 1 167 ? 32.329 7.321 -24.225 1.00 56.56 167 GLY A O 1
ATOM 1315 N N . THR A 1 168 ? 31.249 9.273 -24.011 1.00 51.97 168 THR A N 1
ATOM 1316 C CA . THR A 1 168 ? 32.389 10.133 -24.387 1.00 51.97 168 THR A CA 1
ATOM 1317 C C . THR A 1 168 ? 33.399 10.383 -23.262 1.00 51.97 168 THR A C 1
ATOM 1319 O O . THR A 1 168 ? 34.463 10.918 -23.528 1.00 51.97 168 THR A O 1
ATOM 1322 N N . GLY A 1 169 ? 33.098 9.998 -22.017 1.00 48.34 169 GLY A N 1
ATOM 1323 C CA . GLY A 1 169 ? 34.011 10.125 -20.868 1.00 48.34 169 GLY A CA 1
ATOM 1324 C C . GLY A 1 169 ? 34.836 8.867 -20.560 1.00 48.34 169 GLY A C 1
ATOM 1325 O O . GLY A 1 169 ? 35.354 8.746 -19.456 1.00 48.34 169 GLY A O 1
ATOM 1326 N N . ARG A 1 170 ? 34.887 7.893 -21.481 1.00 44.91 170 ARG A N 1
ATOM 1327 C CA . ARG A 1 170 ? 35.604 6.607 -21.326 1.00 44.91 170 ARG A CA 1
ATOM 1328 C C . ARG A 1 170 ? 36.692 6.369 -22.378 1.00 44.91 170 ARG A C 1
ATOM 1330 O O . ARG A 1 170 ? 37.155 5.244 -22.537 1.00 44.91 170 ARG A O 1
ATOM 1337 N N . THR A 1 171 ? 37.092 7.416 -23.086 1.00 46.28 171 THR A N 1
ATOM 1338 C CA . THR A 1 171 ? 38.299 7.428 -23.913 1.00 46.28 171 THR A CA 1
ATOM 1339 C C . THR A 1 171 ? 39.256 8.450 -23.328 1.00 46.28 171 THR A C 1
ATOM 1341 O O . THR A 1 171 ? 39.209 9.605 -23.733 1.00 46.28 171 THR A O 1
ATOM 1344 N N . GLU A 1 172 ? 40.023 8.016 -22.332 1.00 36.28 172 GLU A N 1
ATOM 1345 C CA . GLU A 1 172 ? 41.372 8.471 -21.959 1.00 36.28 172 GLU A CA 1
ATOM 1346 C C . GLU A 1 172 ? 41.927 7.516 -20.894 1.00 36.28 172 GLU A C 1
ATOM 1348 O O . GLU A 1 172 ? 41.197 7.230 -19.914 1.00 36.28 172 GLU A O 1
#